Protein AF-A0A7T1MMK4-F1 (afdb_monomer_lite)

Radius of gyration: 29.76 Å; chains: 1; bounding box: 48×45×110 Å

Sequence (137 aa):
MNFAEVLVAALLLAGASSGSLQIWAAAVAASRGAELGLEQLVEVDGALLAAEQRLQQALAAPLAGDCSLAVAAMAAELAKAPLAVGLERQLEPQVGGLWLRLQAPGLPQRQRWLDAAAMGFCSSSPTPEAGGDGTPG

Secondary structure (DSSP, 8-state):
--HHHHHHHHHHHHHHHHHHHHHHHHHHHHHHHHHHHHHHHHHHHHHHHHHHHHHHHH--S--TT-HHHHHHHHHHHHHTS---TT-EEEEEEETTEEEEEEE-TTS--EEEEEETTTTTSS--SPP--S-------

Structure (mmCIF, N/CA/C/O backbone):
data_AF-A0A7T1MMK4-F1
#
_entry.id   AF-A0A7T1MMK4-F1
#
loop_
_atom_site.group_PDB
_atom_site.id
_atom_site.type_symbol
_atom_site.label_atom_id
_atom_site.label_alt_id
_atom_site.label_comp_id
_atom_site.label_asym_id
_atom_site.label_entity_id
_atom_site.label_seq_id
_atom_site.pdbx_PDB_ins_code
_atom_site.Cartn_x
_atom_site.Cartn_y
_atom_site.Cartn_z
_atom_site.occupancy
_atom_site.B_iso_or_equiv
_atom_site.auth_seq_id
_atom_site.auth_comp_id
_atom_site.auth_asym_id
_atom_site.auth_atom_id
_atom_site.pdbx_PDB_model_num
ATOM 1 N N . MET A 1 1 ? -25.754 14.591 61.106 1.00 60.59 1 MET A N 1
ATOM 2 C CA . MET A 1 1 ? -25.387 13.643 60.040 1.00 60.59 1 MET A CA 1
ATOM 3 C C . MET A 1 1 ? -25.761 12.254 60.515 1.00 60.59 1 MET A C 1
ATOM 5 O O . MET A 1 1 ? -25.257 11.826 61.547 1.00 60.59 1 MET A O 1
ATOM 9 N N . ASN A 1 2 ? -26.737 11.626 59.867 1.00 90.94 2 ASN A N 1
ATOM 10 C CA . ASN A 1 2 ? -27.277 10.327 60.277 1.00 90.94 2 ASN A CA 1
ATOM 11 C C . ASN A 1 2 ? -26.519 9.189 59.566 1.00 90.94 2 ASN A C 1
ATOM 13 O O . ASN A 1 2 ? -26.024 9.367 58.456 1.00 90.94 2 ASN A O 1
ATOM 17 N N . PHE A 1 3 ? -26.451 8.006 60.178 1.00 87.69 3 PHE A N 1
ATOM 18 C CA . PHE A 1 3 ? -25.803 6.813 59.623 1.00 87.69 3 PHE A CA 1
ATOM 19 C C . PHE A 1 3 ? -26.309 6.478 58.208 1.00 87.69 3 PHE A C 1
ATOM 21 O O . PHE A 1 3 ? -25.528 6.117 57.330 1.00 87.69 3 PHE A O 1
ATOM 28 N N . ALA A 1 4 ? -27.607 6.685 57.962 1.00 88.06 4 ALA A N 1
ATOM 29 C CA . ALA A 1 4 ? -28.219 6.509 56.648 1.00 88.06 4 ALA A CA 1
ATOM 30 C C . ALA A 1 4 ? -27.633 7.446 55.572 1.00 88.06 4 ALA A C 1
ATOM 32 O O . ALA A 1 4 ? -27.402 7.007 54.450 1.00 88.06 4 ALA A O 1
ATOM 33 N N . GLU A 1 5 ? -27.335 8.708 55.904 1.00 90.31 5 GLU A N 1
ATOM 34 C CA . GLU A 1 5 ? -26.731 9.660 54.956 1.00 90.31 5 GLU A CA 1
ATOM 35 C C . GLU A 1 5 ? -25.310 9.237 54.579 1.00 90.31 5 GLU A C 1
ATOM 37 O O . GLU A 1 5 ? -24.941 9.280 53.407 1.00 90.31 5 GLU A O 1
ATOM 42 N N . VAL A 1 6 ? -24.527 8.772 55.559 1.00 90.25 6 VAL A N 1
ATOM 43 C CA . VAL A 1 6 ? -23.157 8.285 55.331 1.00 90.25 6 VAL A CA 1
ATOM 44 C C . VAL A 1 6 ? -23.165 7.043 54.438 1.00 90.25 6 VAL A C 1
ATOM 46 O O . VAL A 1 6 ? -22.339 6.929 53.534 1.00 90.25 6 VAL A O 1
ATOM 49 N N . LEU A 1 7 ? -24.121 6.136 54.643 1.00 93.06 7 LEU A N 1
ATOM 50 C CA . LEU A 1 7 ? -24.241 4.903 53.866 1.00 93.06 7 LEU A CA 1
ATOM 51 C C . LEU A 1 7 ? -24.652 5.178 52.410 1.00 93.06 7 LEU A C 1
ATOM 53 O O . LEU A 1 7 ? -24.068 4.608 51.488 1.00 93.06 7 LEU A O 1
ATOM 57 N N . VAL A 1 8 ? -25.592 6.102 52.190 1.00 91.56 8 VAL A N 1
ATOM 58 C CA . VAL A 1 8 ? -25.977 6.552 50.841 1.00 91.56 8 VAL A CA 1
ATOM 59 C C . VAL A 1 8 ? -24.812 7.262 50.148 1.00 91.56 8 VAL A C 1
ATOM 61 O O . VAL A 1 8 ? -24.516 6.955 48.994 1.00 91.56 8 VAL A O 1
ATOM 64 N N . ALA A 1 9 ? -24.105 8.155 50.848 1.00 91.25 9 ALA A N 1
ATOM 65 C CA . ALA A 1 9 ? -22.940 8.845 50.297 1.00 91.25 9 ALA A CA 1
ATOM 66 C C . ALA A 1 9 ? -21.823 7.864 49.901 1.00 91.25 9 ALA A C 1
ATOM 68 O O . ALA A 1 9 ? -21.243 7.998 48.824 1.00 91.25 9 ALA A O 1
ATOM 69 N N . ALA A 1 10 ? -21.562 6.843 50.723 1.00 89.81 10 ALA A N 1
ATOM 70 C CA . ALA A 1 10 ? -20.573 5.810 50.428 1.00 89.81 10 ALA A CA 1
ATOM 71 C C . ALA A 1 10 ? -20.956 4.964 49.203 1.00 89.81 10 ALA A C 1
ATOM 73 O O . ALA A 1 10 ? -20.101 4.698 48.361 1.00 89.81 10 ALA A O 1
ATOM 74 N N . LEU A 1 11 ? -22.231 4.580 49.061 1.00 91.00 11 LEU A N 1
ATOM 75 C CA . LEU A 1 11 ? -22.716 3.832 47.895 1.00 91.00 11 LEU A CA 1
ATOM 76 C C . LEU A 1 11 ? -22.621 4.651 46.604 1.00 91.00 11 LEU A C 1
ATOM 78 O O . LEU A 1 11 ? -22.164 4.134 45.585 1.00 91.00 11 LEU A O 1
ATOM 82 N N . LEU A 1 12 ? -23.006 5.930 46.650 1.00 92.12 12 LEU A N 1
ATOM 83 C CA . LEU A 1 12 ? -22.881 6.836 45.507 1.00 92.12 12 LEU A CA 1
ATOM 84 C C . LEU A 1 12 ? -21.416 7.028 45.113 1.00 92.12 12 LEU A C 1
ATOM 86 O O . LEU A 1 12 ? -21.082 6.928 43.934 1.00 92.12 12 LEU A O 1
ATOM 90 N N . LEU A 1 13 ? -20.533 7.241 46.093 1.00 90.94 13 LEU A N 1
ATOM 91 C CA . LEU A 1 13 ? -19.099 7.376 45.854 1.00 90.94 13 LEU A CA 1
ATOM 92 C C . LEU A 1 13 ? -18.498 6.092 45.273 1.00 90.94 13 LEU A C 1
ATOM 94 O O . LEU A 1 13 ? -17.744 6.161 44.304 1.00 90.94 13 LEU A O 1
ATOM 98 N N . ALA A 1 14 ? -18.839 4.926 45.824 1.00 89.75 14 ALA A N 1
ATOM 99 C CA . ALA A 1 14 ? -18.361 3.636 45.336 1.00 89.75 14 ALA A CA 1
ATOM 100 C C . ALA A 1 14 ? -18.857 3.352 43.910 1.00 89.75 14 ALA A C 1
ATOM 102 O O . ALA A 1 14 ? -18.073 2.917 43.065 1.00 89.75 14 ALA A O 1
ATOM 103 N N . GLY A 1 15 ? -20.126 3.653 43.617 1.00 88.56 15 GLY A N 1
ATOM 104 C CA . GLY A 1 15 ? -20.706 3.513 42.283 1.00 88.56 15 GLY A CA 1
ATOM 105 C C . GLY A 1 15 ? -20.054 4.448 41.264 1.00 88.56 15 GLY A C 1
ATOM 106 O O . GLY A 1 15 ? -19.605 3.992 40.213 1.00 88.56 15 GLY A O 1
ATOM 107 N N . ALA A 1 16 ? -19.917 5.733 41.600 1.00 90.12 16 ALA A N 1
ATOM 108 C CA . ALA A 1 16 ? -19.256 6.721 40.748 1.00 90.12 16 ALA A CA 1
ATOM 109 C C . ALA A 1 16 ? -17.779 6.373 40.500 1.00 90.12 16 ALA A C 1
ATOM 111 O O . ALA A 1 16 ? -17.307 6.439 39.364 1.00 90.12 16 ALA A O 1
ATOM 112 N N . SER A 1 17 ? -17.059 5.941 41.540 1.00 87.56 17 SER A N 1
ATOM 113 C CA . SER A 1 17 ? -15.648 5.544 41.429 1.00 87.56 17 SER A CA 1
ATOM 114 C C . SER A 1 17 ? -15.486 4.294 40.565 1.00 87.56 17 SER A C 1
ATOM 116 O O . SER A 1 17 ? -14.621 4.259 39.693 1.00 87.56 17 SER A O 1
ATOM 118 N N . SER A 1 18 ? -16.354 3.294 40.748 1.00 88.62 18 SER A N 1
ATOM 119 C CA . SER A 1 18 ? -16.333 2.060 39.952 1.00 88.62 18 SER A CA 1
ATOM 120 C C . SER A 1 18 ? -16.644 2.331 38.480 1.00 88.62 18 SER A C 1
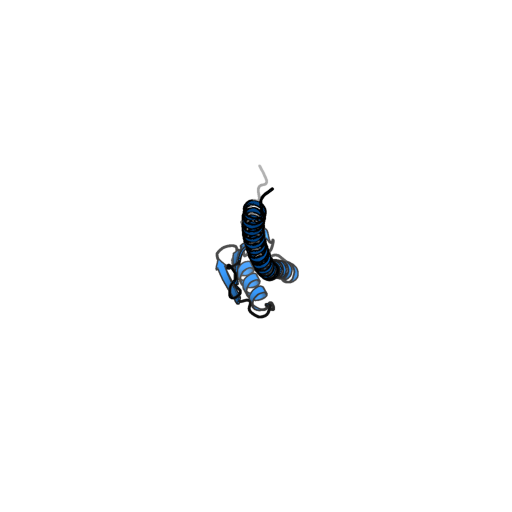ATOM 122 O O . SER A 1 18 ? -15.936 1.836 37.606 1.00 88.62 18 SER A O 1
ATOM 124 N N . GLY A 1 19 ? -17.654 3.160 38.195 1.00 88.12 19 GLY A N 1
ATOM 125 C CA . GLY A 1 19 ? -17.993 3.562 36.828 1.00 88.12 19 GLY A CA 1
ATOM 126 C C . GLY A 1 19 ? -16.867 4.348 36.150 1.00 88.12 19 GLY A C 1
ATOM 127 O O . GLY A 1 19 ? -16.511 4.058 35.010 1.00 88.12 19 GLY A O 1
ATOM 128 N N . SER A 1 20 ? -16.245 5.286 36.871 1.00 91.50 20 SER A N 1
ATOM 129 C CA . SER A 1 20 ? -15.095 6.049 36.369 1.00 91.50 20 SER A CA 1
ATOM 130 C C . SER A 1 20 ? -13.917 5.133 36.016 1.00 91.50 20 SER A C 1
ATOM 132 O O . SER A 1 20 ? -13.375 5.216 34.914 1.00 91.50 20 SER A O 1
ATOM 134 N N . LEU A 1 21 ? -13.566 4.189 36.900 1.00 90.38 21 LEU A N 1
ATOM 135 C CA . LEU A 1 21 ? -12.489 3.226 36.649 1.00 90.38 21 LEU A CA 1
ATOM 136 C C . LEU A 1 21 ? -12.749 2.356 35.414 1.00 90.38 21 LEU A C 1
ATOM 138 O O . LEU A 1 21 ? -11.819 2.095 34.654 1.00 90.38 21 LEU A O 1
ATOM 142 N N . GLN A 1 22 ? -13.995 1.937 35.182 1.00 92.19 22 GLN A N 1
ATOM 143 C CA . GLN A 1 22 ? -14.352 1.144 34.002 1.00 92.19 22 GLN A CA 1
ATOM 144 C C . GLN A 1 22 ? -14.165 1.927 32.698 1.00 92.19 22 GLN A C 1
ATOM 146 O O . GLN A 1 22 ? -13.641 1.378 31.729 1.00 92.19 22 GLN A O 1
ATOM 151 N N . ILE A 1 23 ? -14.529 3.213 32.679 1.00 93.50 23 ILE A N 1
ATOM 152 C CA . ILE A 1 23 ? -14.338 4.080 31.507 1.00 93.50 23 ILE A CA 1
ATOM 153 C C . ILE A 1 23 ? -12.844 4.261 31.214 1.00 93.50 23 ILE A C 1
ATOM 155 O O . ILE A 1 23 ? -12.420 4.106 30.069 1.00 93.50 23 ILE A O 1
ATOM 159 N N . TRP A 1 24 ? -12.031 4.525 32.240 1.00 93.44 24 TRP A N 1
ATOM 160 C CA . TRP A 1 24 ? -10.580 4.644 32.076 1.00 93.44 24 TRP A CA 1
ATOM 161 C C . TRP A 1 24 ? -9.938 3.332 31.622 1.00 93.44 24 TRP A C 1
ATOM 163 O O . TRP A 1 24 ? -9.093 3.346 30.729 1.00 93.44 24 TRP A O 1
ATOM 173 N N . ALA A 1 25 ? -10.365 2.192 32.171 1.00 90.88 25 ALA A N 1
ATOM 174 C CA . ALA A 1 25 ? -9.878 0.883 31.747 1.00 90.88 25 ALA A CA 1
ATOM 175 C C . ALA A 1 25 ? -10.202 0.604 30.270 1.00 90.88 25 ALA A C 1
ATOM 177 O O . ALA A 1 25 ? -9.329 0.156 29.524 1.00 90.88 25 ALA A O 1
ATOM 178 N N . ALA A 1 26 ? -11.421 0.926 29.827 1.00 90.81 26 ALA A N 1
ATOM 179 C CA . ALA A 1 26 ? -11.812 0.801 28.426 1.00 90.81 26 ALA A CA 1
ATOM 180 C C . ALA A 1 26 ? -10.993 1.732 27.515 1.00 90.81 26 ALA A C 1
ATOM 182 O O . ALA A 1 26 ? -10.526 1.301 26.461 1.00 90.81 26 ALA A O 1
ATOM 183 N N . ALA A 1 27 ? -10.759 2.978 27.936 1.00 91.44 27 ALA A N 1
ATOM 184 C CA . ALA A 1 27 ? -9.952 3.937 27.186 1.00 91.44 27 ALA A CA 1
ATOM 185 C C . ALA A 1 27 ? -8.488 3.486 27.040 1.00 91.44 27 ALA A C 1
ATOM 187 O O . ALA A 1 27 ? -7.933 3.565 25.947 1.00 91.44 27 ALA A O 1
ATOM 188 N N . VAL A 1 28 ? -7.877 2.954 28.105 1.00 92.44 28 VAL A N 1
ATOM 189 C CA . VAL A 1 28 ? -6.501 2.423 28.069 1.00 92.44 28 VAL A CA 1
ATOM 190 C C . VAL A 1 28 ? -6.402 1.167 27.198 1.00 92.44 28 VAL A C 1
ATOM 192 O O . VAL A 1 28 ? -5.421 0.982 26.481 1.00 92.44 28 VAL A O 1
ATOM 195 N N . ALA A 1 29 ? -7.407 0.290 27.227 1.00 88.56 29 ALA A N 1
ATOM 196 C CA . ALA A 1 29 ? -7.438 -0.869 26.336 1.00 88.56 29 ALA A CA 1
ATOM 197 C C . ALA A 1 29 ? -7.540 -0.438 24.862 1.00 88.56 29 ALA A C 1
ATOM 199 O O . ALA A 1 29 ? -6.818 -0.963 24.013 1.00 88.56 29 ALA A O 1
ATOM 200 N N . ALA A 1 30 ? -8.382 0.557 24.569 1.00 86.69 30 ALA A N 1
ATOM 201 C CA . ALA A 1 30 ? -8.518 1.117 23.230 1.00 86.69 30 ALA A CA 1
ATOM 202 C C . ALA A 1 30 ? -7.232 1.815 22.755 1.00 86.69 30 ALA A C 1
ATOM 204 O O . ALA A 1 30 ? -6.837 1.626 21.606 1.00 86.69 30 ALA A O 1
ATOM 205 N N . SER A 1 31 ? -6.543 2.565 23.625 1.00 86.38 31 SER A N 1
ATOM 206 C CA . SER A 1 31 ? -5.292 3.244 23.260 1.00 86.38 31 SER A CA 1
ATOM 207 C C . SER A 1 31 ? -4.186 2.250 22.913 1.00 86.38 31 SER A C 1
ATOM 209 O O . SER A 1 31 ? -3.517 2.422 21.901 1.00 86.38 31 SER A O 1
ATOM 211 N N . ARG A 1 32 ? -4.055 1.154 23.673 1.00 83.19 32 ARG A N 1
ATOM 212 C CA . ARG A 1 32 ? -3.095 0.080 23.363 1.00 83.19 32 ARG A CA 1
ATOM 213 C C . ARG A 1 32 ? -3.397 -0.606 22.033 1.00 83.19 32 ARG A C 1
ATOM 215 O O . ARG A 1 32 ? -2.482 -0.914 21.278 1.00 83.19 32 ARG A O 1
ATOM 222 N N . GLY A 1 33 ? -4.677 -0.837 21.735 1.00 80.81 33 GLY A N 1
ATOM 223 C CA . GLY A 1 33 ? -5.089 -1.374 20.436 1.00 80.81 33 GLY A CA 1
ATOM 224 C C . GLY A 1 33 ? -4.741 -0.431 19.281 1.00 80.81 33 GLY A C 1
ATOM 225 O O . GLY A 1 33 ? -4.287 -0.882 18.232 1.00 80.81 33 GLY A O 1
ATOM 226 N N . ALA A 1 34 ? -4.903 0.878 19.490 1.00 82.94 34 ALA A N 1
ATOM 227 C CA . ALA A 1 34 ? -4.542 1.892 18.505 1.00 82.94 34 ALA A CA 1
ATOM 228 C C . ALA A 1 34 ? -3.022 1.989 18.291 1.00 82.94 34 ALA A C 1
ATOM 230 O O . ALA A 1 34 ? -2.591 2.089 17.147 1.00 82.94 34 ALA A O 1
ATOM 231 N N . GLU A 1 35 ? -2.216 1.914 19.354 1.00 86.81 35 GLU A N 1
ATOM 232 C CA . GLU A 1 35 ? -0.747 1.926 19.270 1.00 86.81 35 GLU A CA 1
ATOM 233 C C . GLU A 1 35 ? -0.220 0.764 18.421 1.00 86.81 35 GLU A C 1
ATOM 235 O O . GLU A 1 35 ? 0.525 0.994 17.471 1.00 86.81 35 GLU A O 1
ATOM 240 N N . LEU A 1 36 ? -0.693 -0.461 18.678 1.00 83.50 36 LEU A N 1
ATOM 241 C CA . LEU A 1 36 ? -0.314 -1.634 17.882 1.00 83.50 36 LEU A CA 1
ATOM 242 C C . LEU A 1 36 ? -0.714 -1.488 16.406 1.00 83.50 36 LEU A C 1
ATOM 244 O O . LEU A 1 36 ? 0.040 -1.871 15.513 1.00 83.50 36 LEU A O 1
ATOM 248 N N . GLY A 1 37 ? -1.889 -0.911 16.136 1.00 84.00 37 GLY A N 1
ATOM 249 C CA . GLY A 1 37 ? -2.327 -0.633 14.768 1.00 84.00 37 GLY A CA 1
ATOM 250 C C . GLY A 1 37 ? -1.462 0.421 14.070 1.00 84.00 37 GLY A C 1
ATOM 251 O O . GLY A 1 37 ? -1.169 0.288 12.884 1.00 84.00 37 GLY A O 1
ATOM 252 N N . LEU A 1 38 ? -1.023 1.452 14.796 1.00 86.25 38 LEU A N 1
ATOM 253 C CA . LEU A 1 38 ? -0.151 2.498 14.262 1.00 86.25 38 LEU A CA 1
ATOM 254 C C . LEU A 1 38 ? 1.240 1.961 13.923 1.00 86.25 38 LEU A C 1
ATOM 256 O O . LEU A 1 38 ? 1.735 2.252 12.839 1.00 86.25 38 LEU A O 1
ATOM 260 N N . GLU A 1 39 ? 1.846 1.160 14.802 1.00 87.50 39 GLU A N 1
ATOM 261 C CA . GLU A 1 39 ? 3.154 0.537 14.548 1.00 87.50 39 GLU A CA 1
ATOM 262 C C . GLU A 1 39 ? 3.134 -0.295 13.262 1.00 87.50 39 GLU A C 1
ATOM 264 O O . GLU A 1 39 ? 4.004 -0.154 12.402 1.00 87.50 39 GLU A O 1
ATOM 269 N N . GLN A 1 40 ? 2.084 -1.095 13.088 1.00 85.69 40 GLN A N 1
ATOM 270 C CA . GLN A 1 40 ? 1.898 -1.909 11.895 1.00 85.69 40 GLN A CA 1
ATOM 271 C C . GLN A 1 40 ? 1.695 -1.060 10.629 1.00 85.69 40 GLN A C 1
ATOM 273 O O . GLN A 1 40 ? 2.264 -1.363 9.583 1.00 85.69 40 GLN A O 1
ATOM 278 N N . LEU A 1 41 ? 0.925 0.032 10.701 1.00 87.19 41 LEU A N 1
ATOM 279 C CA . LEU A 1 41 ? 0.752 0.948 9.567 1.00 87.19 41 LEU A CA 1
ATOM 280 C C . LEU A 1 41 ? 2.061 1.642 9.175 1.00 87.19 41 LEU A C 1
ATOM 282 O O . LEU A 1 41 ? 2.335 1.787 7.984 1.00 87.19 41 LEU A O 1
ATOM 286 N N . VAL A 1 42 ? 2.875 2.028 10.161 1.00 90.31 42 VAL A N 1
ATOM 287 C CA . VAL A 1 42 ? 4.195 2.629 9.931 1.00 90.31 42 VAL A CA 1
ATOM 288 C C . VAL A 1 42 ? 5.107 1.666 9.171 1.00 90.31 42 VAL A C 1
ATOM 290 O O . VAL A 1 42 ? 5.843 2.106 8.289 1.00 90.31 42 VAL A O 1
ATOM 293 N N . GLU A 1 43 ? 5.033 0.362 9.441 1.00 89.56 43 GLU A N 1
ATOM 294 C CA . GLU A 1 43 ? 5.799 -0.642 8.696 1.00 89.56 43 GLU A CA 1
ATOM 295 C C . GLU A 1 43 ? 5.370 -0.723 7.221 1.00 89.56 43 GLU A C 1
ATOM 297 O O . GLU A 1 43 ? 6.222 -0.705 6.328 1.00 89.56 43 GLU A O 1
ATOM 302 N N . VAL A 1 44 ? 4.059 -0.738 6.941 1.00 91.38 44 VAL A N 1
ATOM 303 C CA . VAL A 1 44 ? 3.545 -0.752 5.556 1.00 91.38 44 VAL A CA 1
ATOM 304 C C . VAL A 1 44 ? 3.930 0.528 4.809 1.00 91.38 44 VAL A C 1
ATOM 306 O O . VAL A 1 44 ? 4.374 0.472 3.659 1.00 91.38 44 VAL A O 1
ATOM 309 N N . ASP A 1 45 ? 3.788 1.684 5.458 1.00 91.12 45 ASP A N 1
ATOM 310 C CA . ASP A 1 45 ? 4.128 2.979 4.866 1.00 91.12 45 ASP A CA 1
ATOM 311 C C . ASP A 1 45 ? 5.654 3.094 4.646 1.00 91.12 45 ASP A C 1
ATOM 313 O O . ASP A 1 45 ? 6.105 3.584 3.606 1.00 91.12 45 ASP A O 1
ATOM 317 N N . GLY A 1 46 ? 6.465 2.537 5.552 1.00 91.94 46 GLY A N 1
ATOM 318 C CA . GLY A 1 46 ? 7.912 2.393 5.386 1.00 91.94 46 GLY A CA 1
ATOM 319 C C . GLY A 1 46 ? 8.291 1.498 4.202 1.00 91.94 46 GLY A C 1
ATOM 320 O O . GLY A 1 46 ? 9.185 1.843 3.427 1.00 91.94 46 GLY A O 1
ATOM 321 N N . ALA A 1 47 ? 7.577 0.388 3.999 1.00 92.38 47 ALA A N 1
ATOM 322 C CA . ALA A 1 47 ? 7.787 -0.499 2.857 1.00 92.38 47 ALA A CA 1
ATOM 323 C C . ALA A 1 47 ? 7.453 0.176 1.513 1.00 92.38 47 ALA A C 1
ATOM 325 O O . ALA A 1 47 ? 8.158 -0.049 0.524 1.00 92.38 47 ALA A O 1
ATOM 326 N N . LEU A 1 48 ? 6.431 1.043 1.467 1.00 92.31 48 LEU A N 1
ATOM 327 C CA . LEU A 1 48 ? 6.139 1.859 0.281 1.00 92.31 48 LEU A CA 1
ATOM 328 C C . LEU A 1 48 ? 7.284 2.825 -0.038 1.00 92.31 48 LEU A C 1
ATOM 330 O O . LEU A 1 48 ? 7.718 2.896 -1.186 1.00 92.31 48 LEU A O 1
ATOM 334 N N . LEU A 1 49 ? 7.796 3.548 0.959 1.00 92.50 49 LEU A N 1
ATOM 335 C CA . LEU A 1 49 ? 8.913 4.479 0.759 1.00 92.50 49 LEU A CA 1
ATOM 336 C C . LEU A 1 49 ? 10.193 3.750 0.328 1.00 92.50 49 LEU A C 1
ATOM 338 O O . LEU A 1 49 ? 10.887 4.201 -0.584 1.00 92.50 49 LEU A O 1
ATOM 342 N N . ALA A 1 50 ? 10.473 2.587 0.920 1.00 93.19 50 ALA A N 1
ATOM 343 C CA . ALA A 1 50 ? 11.607 1.752 0.536 1.00 93.19 50 ALA A CA 1
ATOM 344 C C . ALA A 1 50 ? 11.505 1.268 -0.921 1.00 93.19 50 ALA A C 1
ATOM 346 O O . ALA A 1 50 ? 12.514 1.210 -1.626 1.00 93.19 50 ALA A O 1
ATOM 347 N N . ALA A 1 51 ? 10.295 0.954 -1.397 1.00 92.38 51 ALA A N 1
ATOM 348 C CA . ALA A 1 51 ? 10.058 0.588 -2.791 1.00 92.38 51 ALA A CA 1
ATOM 349 C C . ALA A 1 51 ? 10.400 1.740 -3.753 1.00 92.38 51 ALA A C 1
ATOM 351 O O . ALA A 1 51 ? 11.069 1.517 -4.762 1.00 92.38 51 ALA A O 1
ATOM 352 N N . GLU A 1 52 ? 10.009 2.973 -3.428 1.00 92.44 52 GLU A N 1
ATOM 353 C CA . GLU A 1 52 ? 10.327 4.149 -4.249 1.00 92.44 52 GLU A CA 1
ATOM 354 C C . GLU A 1 52 ? 11.811 4.472 -4.264 1.00 92.44 52 GLU A C 1
ATOM 356 O O . GLU A 1 52 ? 12.391 4.683 -5.329 1.00 92.44 52 GLU A O 1
ATOM 361 N N . GLN A 1 53 ? 12.439 4.463 -3.089 1.00 92.62 53 GLN A N 1
ATOM 362 C CA . GLN A 1 53 ? 13.872 4.690 -2.969 1.00 92.62 53 GLN A CA 1
ATOM 363 C C . GLN A 1 53 ? 14.654 3.644 -3.768 1.00 92.62 53 GLN A C 1
ATOM 365 O O . GLN A 1 53 ? 15.617 3.979 -4.457 1.00 92.62 53 GLN A O 1
ATOM 370 N N . ARG A 1 54 ? 14.222 2.379 -3.726 1.00 91.50 54 ARG A N 1
ATOM 371 C CA . ARG A 1 54 ? 14.834 1.314 -4.517 1.00 91.50 54 ARG A CA 1
ATOM 372 C C . ARG A 1 54 ? 14.723 1.585 -6.011 1.00 91.50 54 ARG A C 1
ATOM 374 O O . ARG A 1 54 ? 15.709 1.394 -6.713 1.00 91.50 54 ARG A O 1
ATOM 381 N N . LEU A 1 55 ? 13.561 2.019 -6.495 1.00 92.50 55 LEU A N 1
ATOM 382 C CA . LEU A 1 55 ? 13.395 2.369 -7.905 1.00 92.50 55 LEU A CA 1
ATOM 383 C C . LEU A 1 55 ? 14.340 3.499 -8.310 1.00 92.50 55 LEU A C 1
ATOM 385 O O . LEU A 1 55 ? 15.027 3.367 -9.315 1.00 92.50 55 LEU A O 1
ATOM 389 N N . GLN A 1 56 ? 14.442 4.553 -7.500 1.00 90.94 56 GLN A N 1
ATOM 390 C CA . GLN A 1 56 ? 15.367 5.660 -7.760 1.00 90.94 56 GLN A CA 1
ATOM 391 C C . GLN A 1 56 ? 16.839 5.221 -7.763 1.00 90.94 56 GLN A C 1
ATOM 393 O O . GLN A 1 56 ? 17.636 5.739 -8.538 1.00 90.94 56 GLN A O 1
ATOM 398 N N . GLN A 1 57 ? 17.213 4.261 -6.913 1.00 90.31 57 GLN A N 1
ATOM 399 C CA . GLN A 1 57 ? 18.577 3.725 -6.862 1.00 90.31 57 GLN A CA 1
ATOM 400 C C . GLN A 1 57 ? 18.886 2.761 -8.014 1.00 90.31 57 GLN A C 1
ATOM 402 O O . GLN A 1 57 ? 20.006 2.747 -8.517 1.00 90.31 57 GLN A O 1
ATOM 407 N N . ALA A 1 58 ? 17.919 1.929 -8.403 1.00 88.19 58 ALA A N 1
ATOM 408 C CA . ALA A 1 58 ? 18.101 0.894 -9.417 1.00 88.19 58 ALA A CA 1
ATOM 409 C C . ALA A 1 58 ? 17.991 1.444 -10.846 1.00 88.19 58 ALA A C 1
ATOM 411 O O . ALA A 1 58 ? 18.660 0.951 -11.753 1.00 88.19 58 ALA A O 1
ATOM 412 N N . LEU A 1 59 ? 17.163 2.469 -11.050 1.00 85.50 59 LEU A N 1
ATOM 413 C CA . LEU A 1 59 ? 16.885 3.071 -12.350 1.00 85.50 59 LEU A CA 1
ATOM 414 C C . LEU A 1 59 ? 17.502 4.475 -12.377 1.00 85.50 59 LEU A C 1
ATOM 416 O O . LEU A 1 59 ? 16.836 5.478 -12.162 1.00 85.50 59 LEU A O 1
ATOM 420 N N . ALA A 1 60 ? 18.814 4.545 -12.603 1.00 68.62 60 ALA A N 1
ATOM 421 C CA . ALA A 1 60 ? 19.562 5.807 -12.555 1.00 68.62 60 ALA A CA 1
ATOM 422 C C . ALA A 1 60 ? 19.510 6.626 -13.861 1.00 68.62 60 ALA A C 1
ATOM 424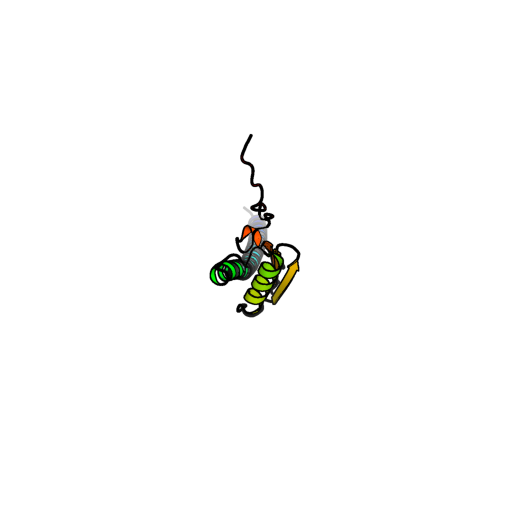 O O . ALA A 1 60 ? 20.027 7.741 -13.905 1.00 68.62 60 ALA A O 1
ATOM 425 N N . ALA A 1 61 ? 18.925 6.088 -14.935 1.00 66.88 61 ALA A N 1
ATOM 426 C CA . ALA A 1 61 ? 18.889 6.742 -16.239 1.00 66.88 61 ALA A CA 1
ATOM 427 C C . ALA A 1 61 ? 17.528 6.555 -16.924 1.00 66.88 61 ALA A C 1
ATOM 429 O O . ALA A 1 61 ? 16.928 5.483 -16.790 1.00 66.88 61 ALA A O 1
ATOM 430 N N . PRO A 1 62 ? 17.054 7.560 -17.684 1.00 68.06 62 PRO A N 1
ATOM 431 C CA . PRO A 1 62 ? 15.848 7.420 -18.481 1.00 68.06 62 PRO A CA 1
ATOM 432 C C . PRO A 1 62 ? 16.024 6.277 -19.485 1.00 68.06 62 PRO A C 1
ATOM 434 O O . PRO A 1 62 ? 16.988 6.248 -20.256 1.00 68.06 62 PRO A O 1
ATOM 437 N N . LEU A 1 63 ? 15.090 5.328 -19.481 1.00 71.25 63 LEU A N 1
ATOM 438 C CA . LEU A 1 63 ? 15.105 4.195 -20.397 1.00 71.25 63 LEU A CA 1
ATOM 439 C C . LEU A 1 63 ? 14.601 4.659 -21.766 1.00 71.25 63 LEU A C 1
ATOM 441 O O . LEU A 1 63 ? 13.418 4.570 -22.072 1.00 71.25 63 LEU A O 1
ATOM 445 N N . ALA A 1 64 ? 15.517 5.207 -22.568 1.00 62.88 64 ALA A N 1
ATOM 446 C CA . ALA A 1 64 ? 15.362 5.499 -23.999 1.00 62.88 64 ALA A CA 1
ATOM 447 C C . ALA A 1 64 ? 14.122 6.329 -24.420 1.00 62.88 64 ALA A C 1
ATOM 449 O O . ALA A 1 64 ? 13.793 6.373 -25.601 1.00 62.88 64 ALA A O 1
ATOM 450 N N . GLY A 1 65 ? 13.445 7.000 -23.481 1.00 68.38 65 GLY A N 1
ATOM 451 C CA . GLY A 1 65 ? 12.230 7.783 -23.734 1.00 68.38 65 GLY A CA 1
ATOM 452 C C . GLY A 1 65 ? 10.930 6.968 -23.792 1.00 68.38 65 GLY A C 1
ATOM 453 O O . GLY A 1 65 ? 9.862 7.567 -23.842 1.00 68.38 65 GLY A O 1
ATOM 454 N N . ASP A 1 66 ? 10.980 5.633 -23.725 1.00 82.06 66 ASP A N 1
ATOM 455 C CA . ASP A 1 66 ? 9.783 4.786 -23.782 1.00 82.06 66 ASP A CA 1
ATOM 456 C C . ASP A 1 66 ? 9.239 4.500 -22.376 1.00 82.06 66 ASP A C 1
ATOM 458 O O . ASP A 1 66 ? 9.796 3.718 -21.597 1.00 82.06 66 ASP A O 1
ATOM 462 N N . CYS A 1 67 ? 8.107 5.126 -22.051 1.00 87.12 67 CYS A N 1
ATOM 463 C CA . CYS A 1 67 ? 7.456 4.931 -20.762 1.00 87.12 67 CYS A CA 1
ATOM 464 C C . CYS A 1 67 ? 6.930 3.507 -20.550 1.00 87.12 67 CYS A C 1
ATOM 466 O O . CYS A 1 67 ? 6.841 3.074 -19.406 1.00 87.12 67 CYS A O 1
ATOM 468 N N . SER A 1 68 ? 6.620 2.747 -21.603 1.00 88.88 68 SER A N 1
ATOM 469 C CA . SER A 1 68 ? 6.192 1.352 -21.444 1.00 88.88 68 SER A CA 1
ATOM 470 C C . SER A 1 68 ? 7.342 0.462 -20.960 1.00 88.88 68 SER A C 1
ATOM 472 O O . SER A 1 68 ? 7.164 -0.364 -20.059 1.00 88.88 68 SER A O 1
ATOM 474 N N . LEU A 1 69 ? 8.548 0.698 -21.483 1.00 89.44 69 LEU A N 1
ATOM 475 C CA . LEU A 1 69 ? 9.765 -0.009 -21.093 1.00 89.44 69 LEU A CA 1
ATOM 476 C C . LEU A 1 69 ? 10.193 0.394 -19.676 1.00 89.44 69 LEU A C 1
ATOM 478 O O . LEU A 1 69 ? 10.530 -0.471 -18.866 1.00 89.44 69 LEU A O 1
ATOM 482 N N . ALA A 1 70 ? 10.088 1.684 -19.340 1.00 91.44 70 ALA A N 1
ATOM 483 C CA . ALA A 1 70 ? 10.320 2.169 -17.982 1.00 91.44 70 ALA A CA 1
ATOM 484 C C . ALA A 1 70 ? 9.366 1.518 -16.961 1.00 91.44 70 ALA A C 1
ATOM 486 O O . ALA A 1 70 ? 9.824 1.025 -15.932 1.00 91.44 70 ALA A O 1
ATOM 487 N N . VAL A 1 71 ? 8.064 1.422 -17.261 1.00 93.50 71 VAL A N 1
ATOM 488 C CA . VAL A 1 71 ? 7.080 0.755 -16.386 1.00 93.50 71 VAL A CA 1
ATOM 489 C C . VAL A 1 71 ? 7.394 -0.733 -16.207 1.00 93.50 71 VAL A C 1
ATOM 491 O O . VAL A 1 71 ? 7.344 -1.242 -15.085 1.00 93.50 71 VAL A O 1
ATOM 494 N N . ALA A 1 72 ? 7.766 -1.436 -17.281 1.00 92.75 72 ALA A N 1
ATOM 495 C CA . ALA A 1 72 ? 8.167 -2.841 -17.198 1.00 92.75 72 ALA A CA 1
ATOM 496 C C . ALA A 1 72 ? 9.426 -3.031 -16.332 1.00 92.75 72 ALA A C 1
ATOM 498 O O . ALA A 1 72 ? 9.477 -3.944 -15.505 1.00 92.75 72 ALA A O 1
ATOM 499 N N . ALA A 1 73 ? 10.416 -2.143 -16.469 1.00 92.56 73 ALA A N 1
ATOM 500 C CA . ALA A 1 73 ? 11.622 -2.145 -15.646 1.00 92.56 73 ALA A CA 1
ATOM 501 C C . ALA A 1 73 ? 11.313 -1.862 -14.167 1.00 92.56 73 ALA A C 1
ATOM 503 O O . ALA A 1 73 ? 11.810 -2.575 -13.294 1.00 92.56 73 ALA A O 1
ATOM 504 N N . MET A 1 74 ? 10.434 -0.897 -13.873 1.00 93.81 74 MET A N 1
ATOM 505 C CA . MET A 1 74 ? 9.968 -0.627 -12.509 1.00 93.81 74 MET A CA 1
ATOM 506 C C . MET A 1 74 ? 9.298 -1.857 -11.888 1.00 93.81 74 MET A C 1
ATOM 508 O O . MET A 1 74 ? 9.629 -2.247 -10.767 1.00 93.81 74 MET A O 1
ATOM 512 N N . ALA A 1 75 ? 8.382 -2.501 -12.619 1.00 95.25 75 ALA A N 1
ATOM 513 C CA . ALA A 1 75 ? 7.703 -3.702 -12.143 1.00 95.25 75 ALA A CA 1
ATOM 514 C C . ALA A 1 75 ? 8.699 -4.843 -11.872 1.00 95.25 75 ALA A C 1
ATOM 516 O O . ALA A 1 75 ? 8.623 -5.491 -10.827 1.00 95.25 75 ALA A O 1
ATOM 517 N N . ALA A 1 76 ? 9.673 -5.048 -12.763 1.00 94.38 76 ALA A N 1
ATOM 518 C CA . ALA A 1 76 ? 10.716 -6.055 -12.591 1.00 94.38 76 ALA A CA 1
ATOM 519 C C . ALA A 1 76 ? 11.609 -5.779 -11.370 1.00 94.38 76 ALA A C 1
ATOM 521 O O . ALA A 1 76 ? 11.937 -6.706 -10.628 1.00 94.38 76 ALA A O 1
ATOM 522 N N . GLU A 1 77 ? 11.985 -4.522 -11.123 1.00 94.25 77 GLU A N 1
ATOM 523 C CA . GLU A 1 77 ? 12.811 -4.159 -9.967 1.00 94.25 77 GLU A CA 1
ATOM 524 C C . GLU A 1 77 ? 12.067 -4.280 -8.636 1.00 94.25 77 GLU A C 1
ATOM 526 O O . GLU A 1 77 ? 12.642 -4.736 -7.641 1.00 94.25 77 GLU A O 1
ATOM 531 N N . LEU A 1 78 ? 10.773 -3.949 -8.614 1.00 94.56 78 LEU A N 1
ATOM 532 C CA . LEU A 1 78 ? 9.939 -4.162 -7.435 1.00 94.56 78 LEU A CA 1
ATOM 533 C C . LEU A 1 78 ? 9.642 -5.642 -7.187 1.00 94.56 78 LEU A C 1
ATOM 535 O O . LEU A 1 78 ? 9.595 -6.046 -6.030 1.00 94.56 78 LEU A O 1
ATOM 539 N N . ALA A 1 79 ? 9.486 -6.463 -8.226 1.00 94.06 79 ALA A N 1
ATOM 540 C CA . ALA A 1 79 ? 9.262 -7.901 -8.067 1.00 94.06 79 ALA A CA 1
ATOM 541 C C . ALA A 1 79 ? 10.462 -8.620 -7.421 1.00 94.06 79 ALA A C 1
ATOM 543 O O . ALA A 1 79 ? 10.280 -9.584 -6.683 1.00 94.06 79 ALA A O 1
ATOM 544 N N . LYS A 1 80 ? 11.686 -8.134 -7.663 1.00 91.94 80 LYS A N 1
ATOM 545 C CA . LYS A 1 80 ? 12.923 -8.658 -7.053 1.00 91.94 80 LYS A CA 1
ATOM 546 C C . LYS A 1 80 ? 13.174 -8.130 -5.641 1.00 91.94 80 LYS A C 1
ATOM 548 O O . LYS A 1 80 ? 14.044 -8.645 -4.940 1.00 91.94 80 LYS A O 1
ATOM 553 N N . ALA A 1 81 ? 12.505 -7.048 -5.252 1.00 88.94 81 ALA A N 1
ATOM 554 C CA . ALA A 1 81 ? 12.775 -6.398 -3.985 1.00 88.94 81 ALA A CA 1
ATOM 555 C C . ALA A 1 81 ? 12.328 -7.297 -2.821 1.00 88.94 81 ALA A C 1
ATOM 557 O O . ALA A 1 81 ? 11.229 -7.858 -2.874 1.00 88.94 81 ALA A O 1
ATOM 558 N N . PRO A 1 82 ? 13.123 -7.401 -1.744 1.00 88.19 82 PRO A N 1
ATOM 559 C CA . PRO A 1 82 ? 12.673 -8.091 -0.547 1.00 88.19 82 PRO A CA 1
ATOM 560 C C . PRO A 1 82 ? 11.424 -7.399 0.008 1.00 88.19 82 PRO A C 1
ATOM 562 O O . PRO A 1 82 ? 11.223 -6.192 -0.163 1.00 88.19 82 PRO A O 1
ATOM 565 N N . LEU A 1 83 ? 10.567 -8.189 0.641 1.00 88.69 83 LEU A N 1
ATOM 566 C CA . LEU A 1 83 ? 9.359 -7.730 1.307 1.00 88.69 83 LEU A CA 1
ATOM 567 C C . LEU A 1 83 ? 9.397 -8.258 2.742 1.00 88.69 83 LEU A C 1
ATOM 569 O O . LEU A 1 83 ? 9.872 -9.374 2.968 1.00 88.69 83 LEU A O 1
ATOM 573 N N . ALA A 1 84 ? 8.967 -7.446 3.706 1.00 86.06 84 ALA A N 1
ATOM 574 C CA . ALA A 1 84 ? 8.926 -7.873 5.098 1.00 86.06 84 ALA A CA 1
ATOM 575 C C . ALA A 1 84 ? 7.918 -9.019 5.291 1.00 86.06 84 ALA A C 1
ATOM 577 O O . ALA A 1 84 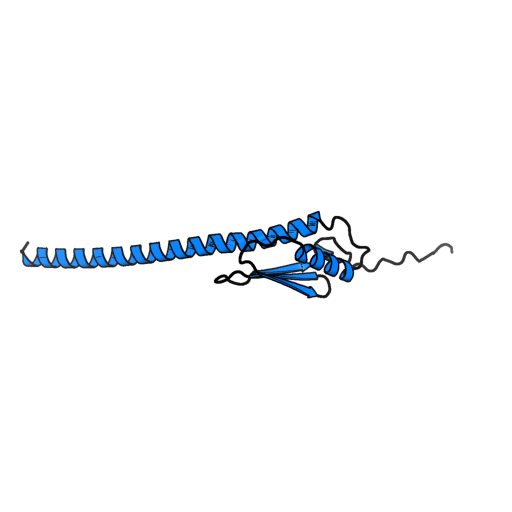? 7.017 -9.239 4.478 1.00 86.06 84 ALA A O 1
ATOM 578 N N . VAL A 1 85 ? 8.124 -9.807 6.345 1.00 84.56 85 VAL A N 1
ATOM 579 C CA . VAL A 1 85 ? 7.335 -11.017 6.599 1.00 84.56 85 VAL A CA 1
ATOM 580 C C . VAL A 1 85 ? 5.872 -10.640 6.826 1.00 84.56 85 VAL A C 1
ATOM 582 O O . VAL A 1 85 ? 5.573 -9.747 7.607 1.00 84.56 85 VAL A O 1
ATOM 585 N N . GLY A 1 86 ? 4.955 -11.340 6.156 1.00 87.50 86 GLY A N 1
ATOM 586 C CA . GLY A 1 86 ? 3.514 -11.104 6.295 1.00 87.50 86 GLY A CA 1
ATOM 587 C C . GLY A 1 86 ? 2.966 -9.950 5.451 1.00 87.50 86 GLY A C 1
ATOM 588 O O . GLY A 1 86 ? 1.755 -9.752 5.437 1.00 87.50 86 GLY A O 1
ATOM 589 N N . LEU A 1 87 ? 3.819 -9.231 4.717 1.00 91.19 87 LEU A N 1
ATOM 590 C CA . LEU A 1 87 ? 3.384 -8.315 3.669 1.00 91.19 87 LEU A CA 1
ATOM 591 C C . LEU A 1 87 ? 3.193 -9.064 2.350 1.00 91.19 87 LEU A C 1
ATOM 593 O O . LEU A 1 87 ? 3.991 -9.918 1.968 1.00 91.19 87 LEU A O 1
ATOM 597 N N . GLU A 1 88 ? 2.155 -8.682 1.622 1.00 93.19 88 GLU A N 1
ATOM 598 C CA . GLU A 1 88 ? 1.896 -9.090 0.250 1.00 93.19 88 GLU A CA 1
ATOM 599 C C . GLU A 1 88 ? 2.027 -7.882 -0.673 1.00 93.19 88 GLU A C 1
ATOM 601 O O . GLU A 1 88 ? 1.600 -6.773 -0.342 1.00 93.19 88 GLU A O 1
ATOM 606 N N . ARG A 1 89 ? 2.621 -8.103 -1.849 1.00 95.12 89 ARG A N 1
ATOM 607 C CA . ARG A 1 89 ? 2.814 -7.080 -2.877 1.00 95.12 89 ARG A CA 1
ATOM 608 C C . ARG A 1 89 ? 2.059 -7.465 -4.133 1.00 95.12 89 ARG A C 1
ATOM 610 O O . ARG A 1 89 ? 2.267 -8.548 -4.671 1.00 95.12 89 ARG A O 1
ATOM 617 N N . GLN A 1 90 ? 1.266 -6.534 -4.642 1.00 95.94 90 GLN A N 1
ATOM 618 C CA . GLN A 1 90 ? 0.648 -6.636 -5.957 1.00 95.94 90 GLN A CA 1
ATOM 619 C C . GLN A 1 90 ? 1.142 -5.481 -6.825 1.00 95.94 90 GLN A C 1
ATOM 621 O O . GLN A 1 90 ? 1.188 -4.330 -6.385 1.00 95.94 90 GLN A O 1
ATOM 626 N N . LEU A 1 91 ? 1.545 -5.817 -8.046 1.00 96.62 91 LEU A N 1
ATOM 627 C CA . LEU A 1 91 ? 2.073 -4.891 -9.038 1.00 96.62 91 LEU A CA 1
ATOM 628 C C . LEU A 1 91 ? 1.146 -4.930 -10.249 1.00 96.62 91 LEU A C 1
ATOM 630 O O . LEU A 1 91 ? 0.989 -5.982 -10.865 1.00 96.62 91 LEU A O 1
ATOM 634 N N . GLU A 1 92 ? 0.533 -3.800 -10.576 1.00 96.50 92 GLU A N 1
ATOM 635 C CA . GLU A 1 92 ? -0.399 -3.690 -11.698 1.00 96.50 92 GLU A CA 1
ATOM 636 C C . GLU A 1 92 ? 0.106 -2.609 -12.668 1.00 96.50 92 GLU A C 1
ATOM 638 O O . GLU A 1 92 ? -0.139 -1.416 -12.448 1.00 96.50 92 GLU A O 1
ATOM 643 N N . PRO A 1 93 ? 0.905 -2.991 -13.687 1.00 94.94 93 PRO A N 1
ATOM 644 C CA . PRO A 1 93 ? 1.436 -2.043 -14.658 1.00 94.94 93 PRO A CA 1
ATOM 645 C C . PRO A 1 93 ? 0.304 -1.496 -15.528 1.00 94.94 93 PRO A C 1
ATOM 647 O O . PRO A 1 93 ? -0.541 -2.246 -16.014 1.00 94.94 93 PRO A O 1
ATOM 650 N N . GLN A 1 94 ? 0.304 -0.184 -15.739 1.00 93.75 94 GLN A N 1
ATOM 651 C CA . GLN A 1 94 ? -0.635 0.513 -16.612 1.00 93.75 94 GLN A CA 1
ATOM 652 C C . GLN A 1 94 ? 0.127 1.486 -17.522 1.00 93.75 94 GLN A C 1
ATOM 654 O O . GLN A 1 94 ? 1.351 1.610 -17.467 1.00 93.75 94 GLN A O 1
ATOM 659 N N . VAL A 1 95 ? -0.587 2.169 -18.415 1.00 89.25 95 VAL A N 1
ATOM 660 C CA . VAL A 1 95 ? 0.036 3.142 -19.320 1.00 89.25 95 VAL A CA 1
ATOM 661 C C . VAL A 1 95 ? 0.631 4.291 -18.499 1.00 89.25 95 VAL A C 1
ATOM 663 O O . VAL A 1 95 ? -0.079 4.945 -17.742 1.00 89.25 95 VAL A O 1
ATOM 666 N N . GLY A 1 96 ? 1.937 4.526 -18.649 1.00 87.38 96 GLY A N 1
ATOM 667 C CA . GLY A 1 96 ? 2.659 5.630 -18.002 1.00 87.38 96 GLY A CA 1
ATOM 668 C C . GLY A 1 96 ? 3.105 5.382 -16.556 1.00 87.38 96 GLY A C 1
ATOM 669 O O . GLY A 1 96 ? 3.927 6.140 -16.047 1.00 87.38 96 GLY A O 1
ATOM 670 N N . GLY A 1 97 ? 2.647 4.315 -15.899 1.00 93.50 97 GLY A N 1
ATOM 671 C CA . GLY A 1 97 ? 3.035 4.042 -14.516 1.00 93.50 97 GLY A CA 1
ATOM 672 C C . GLY A 1 97 ? 2.607 2.678 -13.989 1.00 93.50 97 GLY A C 1
ATOM 673 O O . GLY A 1 97 ? 2.155 1.796 -14.718 1.00 93.50 97 GLY A O 1
ATOM 674 N N . LEU A 1 98 ? 2.778 2.499 -12.687 1.00 95.75 98 LEU A N 1
ATOM 675 C CA . LEU A 1 98 ? 2.584 1.236 -11.992 1.00 95.75 98 LEU A CA 1
ATOM 676 C C . LEU A 1 98 ? 1.808 1.463 -10.696 1.00 95.75 98 LEU A C 1
ATOM 678 O O . LEU A 1 98 ? 2.215 2.269 -9.858 1.00 95.75 98 LEU A O 1
ATOM 682 N N . TRP A 1 99 ? 0.728 0.708 -10.490 1.00 97.12 99 TRP A N 1
ATOM 683 C CA . TRP A 1 99 ? 0.113 0.611 -9.169 1.00 97.12 99 TRP A CA 1
ATOM 684 C C . TRP A 1 99 ? 0.879 -0.394 -8.314 1.00 97.12 99 TRP A C 1
ATOM 686 O O . TRP A 1 99 ? 0.958 -1.580 -8.640 1.00 97.12 99 TRP A O 1
ATOM 696 N N . LEU A 1 100 ? 1.413 0.089 -7.194 1.00 97.12 100 LEU A N 1
ATOM 697 C CA . LEU A 1 100 ? 1.969 -0.727 -6.123 1.00 97.12 100 LEU A CA 1
ATOM 698 C C . LEU A 1 100 ? 0.927 -0.837 -5.012 1.00 97.12 100 LEU A C 1
ATOM 700 O O . LEU A 1 100 ? 0.577 0.175 -4.405 1.00 97.12 100 LEU A O 1
ATOM 704 N N . ARG A 1 101 ? 0.452 -2.052 -4.722 1.00 96.31 101 ARG A N 1
ATOM 705 C CA . ARG A 1 101 ? -0.403 -2.325 -3.559 1.00 96.31 101 ARG A CA 1
ATOM 706 C C . ARG A 1 101 ? 0.341 -3.194 -2.555 1.00 96.31 101 ARG A C 1
ATOM 708 O O . ARG A 1 101 ? 0.897 -4.226 -2.931 1.00 96.31 101 ARG A O 1
ATOM 715 N N . LEU A 1 102 ? 0.329 -2.772 -1.295 1.00 95.38 102 LEU A N 1
ATOM 716 C CA . LEU A 1 102 ? 0.845 -3.518 -0.154 1.00 95.38 102 LEU A CA 1
ATOM 717 C C . LEU A 1 102 ? -0.298 -3.846 0.803 1.00 95.38 102 LEU A C 1
ATOM 719 O O . LEU A 1 102 ? -1.146 -3.000 1.098 1.00 95.38 102 LEU A O 1
ATOM 723 N N . GLN A 1 103 ? -0.315 -5.081 1.287 1.00 92.69 103 GLN A N 1
ATOM 724 C CA . GLN A 1 103 ? -1.314 -5.558 2.232 1.00 92.69 103 GLN A CA 1
ATOM 725 C C . GLN A 1 103 ? -0.645 -6.399 3.311 1.00 92.69 103 GLN A C 1
ATOM 727 O O . GLN A 1 103 ? 0.255 -7.175 3.014 1.00 92.69 103 GLN A O 1
ATOM 732 N N . ALA A 1 104 ? -1.110 -6.257 4.548 1.00 90.62 104 ALA A N 1
ATOM 733 C CA . ALA A 1 104 ? -0.802 -7.180 5.629 1.00 90.62 104 ALA A CA 1
ATOM 734 C C . ALA A 1 104 ? -2.117 -7.654 6.276 1.00 90.62 104 ALA A C 1
ATOM 736 O O . ALA A 1 104 ? -3.113 -6.918 6.247 1.00 90.62 104 ALA A O 1
ATOM 737 N N . PRO A 1 105 ? -2.162 -8.867 6.851 1.00 86.31 105 PRO A N 1
ATOM 738 C CA . PRO A 1 105 ? -3.344 -9.372 7.541 1.00 86.31 105 PRO A CA 1
ATOM 739 C C . PRO A 1 105 ? -3.816 -8.422 8.648 1.00 86.31 105 PRO A C 1
ATOM 741 O O . PRO A 1 105 ? -3.032 -8.005 9.493 1.00 86.31 105 PRO A O 1
ATOM 744 N N . GLY A 1 106 ? -5.110 -8.097 8.660 1.00 84.62 106 GLY A N 1
ATOM 745 C CA . GLY A 1 106 ? -5.706 -7.234 9.688 1.00 84.62 106 GLY A CA 1
ATOM 746 C C . GLY A 1 106 ? -5.480 -5.730 9.495 1.00 84.62 106 GLY A C 1
ATOM 747 O O . GLY A 1 106 ? -6.032 -4.947 10.265 1.00 84.62 106 GLY A O 1
ATOM 748 N N . LEU A 1 107 ? -4.746 -5.318 8.455 1.00 85.69 107 LEU A N 1
ATOM 749 C CA . LEU A 1 107 ? -4.512 -3.914 8.121 1.00 85.69 107 LEU A CA 1
ATOM 750 C C . LEU A 1 107 ? -5.256 -3.482 6.853 1.00 85.69 107 LEU A C 1
ATOM 752 O O . LEU A 1 107 ? -5.509 -4.300 5.961 1.00 85.69 107 LEU A O 1
ATOM 756 N N . PRO A 1 108 ? -5.584 -2.182 6.727 1.00 86.31 108 PRO A N 1
ATOM 757 C CA . PRO A 1 108 ? -6.079 -1.640 5.473 1.00 86.31 108 PRO A CA 1
ATOM 758 C C . PRO A 1 108 ? -5.011 -1.762 4.381 1.00 86.31 108 PRO A C 1
ATOM 760 O O . PRO A 1 108 ? -3.824 -1.531 4.611 1.00 86.31 108 PRO A O 1
ATOM 763 N N . GLN A 1 109 ? -5.451 -2.085 3.166 1.00 91.44 109 GLN A N 1
ATOM 764 C CA . GLN A 1 109 ? -4.576 -2.095 2.000 1.00 91.44 109 GLN A CA 1
ATOM 765 C C . GLN A 1 109 ? -4.033 -0.686 1.738 1.00 91.44 109 GL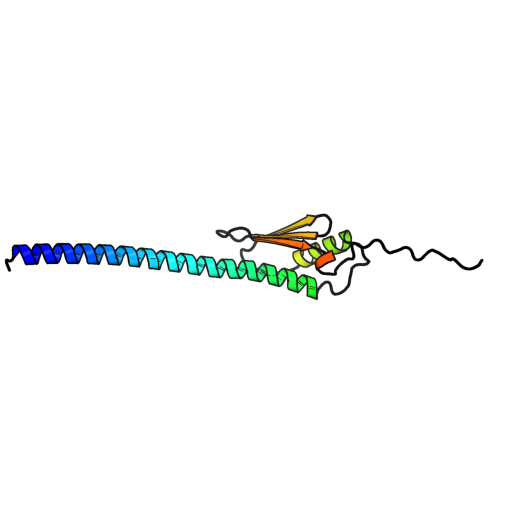N A C 1
ATOM 767 O O . GLN A 1 109 ? -4.777 0.299 1.740 1.00 91.44 109 GLN A O 1
ATOM 772 N N . ARG A 1 110 ? -2.733 -0.596 1.463 1.00 93.44 110 ARG A N 1
ATOM 773 C CA . ARG A 1 110 ? -2.082 0.630 1.008 1.00 93.44 110 ARG A CA 1
ATOM 774 C C . ARG A 1 110 ? -1.780 0.518 -0.474 1.00 93.44 110 ARG A C 1
ATOM 776 O O . ARG A 1 110 ? -1.312 -0.516 -0.938 1.00 93.44 110 ARG A O 1
ATOM 783 N N . GLN A 1 111 ? -2.037 1.584 -1.221 1.00 94.88 111 GLN A N 1
ATOM 784 C CA . GLN A 1 111 ? -1.745 1.630 -2.648 1.00 94.88 111 GLN A CA 1
ATOM 785 C C . GLN A 1 111 ? -1.093 2.949 -3.032 1.00 94.88 111 GLN A C 1
ATOM 787 O O . GLN A 1 111 ? -1.445 3.999 -2.490 1.00 94.88 111 GLN A O 1
ATOM 792 N N . ARG A 1 112 ? -0.164 2.894 -3.983 1.00 95.81 112 ARG A N 1
ATOM 793 C CA . ARG A 1 112 ? 0.515 4.069 -4.516 1.00 95.81 112 ARG A CA 1
ATOM 794 C C . ARG A 1 112 ? 0.687 3.960 -6.020 1.00 95.81 112 ARG A C 1
ATOM 796 O O . ARG A 1 112 ? 1.061 2.907 -6.534 1.00 95.81 112 ARG A O 1
ATOM 803 N N . TRP A 1 113 ? 0.400 5.064 -6.700 1.00 96.12 113 TRP A N 1
ATOM 804 C CA . TRP A 1 113 ? 0.704 5.230 -8.112 1.00 96.12 113 TRP A CA 1
ATOM 805 C C . TRP A 1 113 ? 2.149 5.689 -8.265 1.00 96.12 113 TRP A C 1
ATOM 807 O O . TRP A 1 113 ? 2.550 6.680 -7.651 1.00 96.12 113 TRP A O 1
ATOM 817 N N . LEU A 1 114 ? 2.910 4.962 -9.075 1.00 94.75 114 LEU A N 1
ATOM 818 C CA . LEU A 1 114 ? 4.292 5.269 -9.415 1.00 94.75 114 LEU A CA 1
ATOM 819 C C . LEU A 1 114 ? 4.344 5.634 -10.897 1.00 94.75 114 LEU A C 1
ATOM 821 O O . LEU A 1 114 ? 4.290 4.759 -11.760 1.00 94.75 114 LEU A O 1
ATOM 825 N N . ASP A 1 115 ? 4.401 6.930 -11.181 1.00 93.50 115 ASP A N 1
ATOM 826 C CA . ASP A 1 115 ? 4.444 7.460 -12.542 1.00 93.50 115 ASP A CA 1
ATOM 827 C C . ASP A 1 115 ? 5.882 7.440 -13.077 1.00 93.50 115 ASP A C 1
ATOM 829 O O . ASP A 1 115 ? 6.783 8.045 -12.491 1.00 93.50 115 ASP A O 1
ATOM 833 N N . ALA A 1 116 ? 6.106 6.739 -14.188 1.00 92.00 116 ALA A N 1
ATOM 834 C CA . ALA A 1 116 ? 7.443 6.560 -14.743 1.00 92.00 116 ALA A CA 1
ATOM 835 C C . ALA A 1 116 ? 8.055 7.885 -15.232 1.00 92.00 116 ALA A C 1
ATOM 837 O O . ALA A 1 116 ? 9.263 8.089 -15.095 1.00 92.00 116 ALA A O 1
ATOM 838 N N . ALA A 1 117 ? 7.237 8.797 -15.769 1.00 90.06 117 ALA A N 1
ATOM 839 C CA . ALA A 1 117 ? 7.696 10.0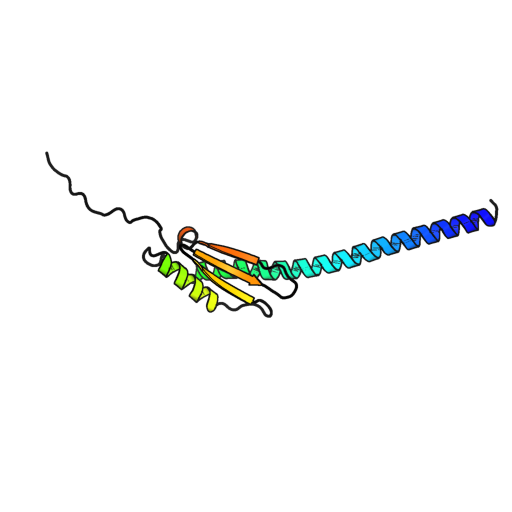95 -16.250 1.00 90.06 117 ALA A CA 1
ATOM 840 C C . ALA A 1 117 ? 7.950 11.057 -15.083 1.00 90.06 117 ALA A C 1
ATOM 842 O O . ALA A 1 117 ? 8.982 11.727 -15.055 1.00 90.06 117 ALA A O 1
ATOM 843 N N . ALA A 1 118 ? 7.068 11.082 -14.076 1.00 90.44 118 ALA A N 1
ATOM 844 C CA . ALA A 1 118 ? 7.250 11.926 -12.891 1.00 90.44 118 ALA A CA 1
ATOM 845 C C . ALA A 1 118 ? 8.471 11.510 -12.054 1.00 90.44 118 ALA A C 1
ATOM 847 O O . ALA A 1 118 ? 9.092 12.350 -11.405 1.00 90.44 118 ALA A O 1
ATOM 848 N N . MET A 1 119 ? 8.837 10.225 -12.087 1.00 89.62 119 MET A N 1
ATOM 849 C CA . MET A 1 119 ? 10.064 9.716 -11.466 1.00 89.62 119 MET A CA 1
ATOM 850 C C . MET A 1 119 ? 11.318 9.911 -12.339 1.00 89.62 119 MET A C 1
ATOM 852 O O . MET A 1 119 ? 12.416 9.585 -11.896 1.00 89.62 119 MET A O 1
ATOM 856 N N . GLY A 1 120 ? 11.181 10.460 -13.552 1.00 88.81 120 GLY A N 1
ATOM 857 C CA . GLY A 1 120 ? 12.296 10.753 -14.457 1.00 88.81 120 GLY A CA 1
ATOM 858 C C . GLY A 1 120 ? 12.839 9.543 -15.225 1.00 88.81 120 GLY A C 1
ATOM 859 O O . GLY A 1 120 ? 13.907 9.635 -15.829 1.00 88.81 120 GLY A O 1
ATOM 860 N N . PHE A 1 121 ? 12.129 8.411 -15.228 1.00 89.81 121 PHE A N 1
ATOM 861 C CA . PHE A 1 121 ? 12.562 7.183 -15.908 1.00 89.81 121 PHE A CA 1
ATOM 862 C C . PHE A 1 121 ? 12.203 7.153 -17.397 1.00 89.81 121 PHE A C 1
ATOM 864 O O . PHE A 1 121 ? 12.748 6.344 -18.148 1.00 89.81 121 PHE A O 1
ATOM 871 N N . CYS A 1 122 ? 11.313 8.033 -17.843 1.00 88.44 122 CYS A N 1
ATOM 872 C CA . CYS A 1 122 ? 10.992 8.241 -19.248 1.00 88.44 122 CYS A CA 1
ATOM 873 C C . CYS A 1 122 ? 10.598 9.702 -19.493 1.00 88.44 122 CYS A C 1
ATOM 875 O O . CYS A 1 122 ? 10.366 10.467 -18.558 1.00 88.44 122 CYS A O 1
ATOM 877 N N . SER A 1 123 ? 10.499 10.086 -20.763 1.00 80.94 123 SER A N 1
ATOM 878 C CA . SER A 1 123 ? 9.971 11.382 -21.179 1.00 80.94 123 SER A CA 1
ATOM 879 C C . SER A 1 123 ? 8.715 11.163 -22.011 1.00 80.94 123 SER A C 1
ATOM 881 O O . SER A 1 123 ? 8.775 10.509 -23.045 1.00 80.94 123 SER A O 1
ATOM 883 N N . SER A 1 124 ? 7.591 11.752 -21.610 1.00 64.69 124 SER A N 1
ATOM 884 C CA . SER A 1 124 ? 6.357 11.744 -22.409 1.00 64.69 124 SER A CA 1
ATOM 885 C C . SER A 1 124 ? 6.362 12.772 -23.549 1.00 64.69 124 SER A C 1
ATOM 887 O O . SER A 1 124 ? 5.359 12.927 -24.242 1.00 64.69 124 SER A O 1
ATOM 889 N N . SER A 1 125 ? 7.454 13.520 -23.731 1.00 55.56 125 SER A N 1
ATOM 890 C CA . SER A 1 125 ? 7.571 14.493 -24.811 1.00 55.56 125 SER A CA 1
ATOM 891 C C . SER A 1 125 ? 7.782 13.773 -26.145 1.00 55.56 125 SER A C 1
ATOM 893 O O . SER A 1 125 ? 8.748 13.010 -26.246 1.00 55.56 125 SER A O 1
ATOM 895 N N . PRO A 1 126 ? 6.972 14.049 -27.187 1.00 47.94 126 PRO A N 1
ATOM 896 C CA . PRO A 1 126 ? 7.407 13.757 -28.542 1.00 47.94 126 PRO A CA 1
ATOM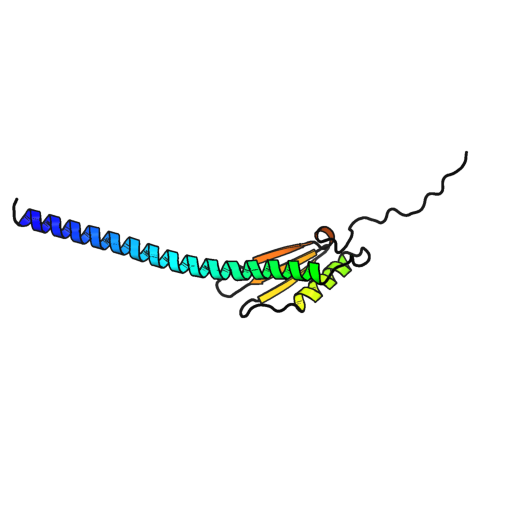 897 C C . PRO A 1 126 ? 8.735 14.485 -28.736 1.00 47.94 126 PRO A C 1
ATOM 899 O O . PRO A 1 126 ? 8.842 15.679 -28.446 1.00 47.94 126 PRO A O 1
ATOM 902 N N . THR A 1 127 ? 9.770 13.760 -29.149 1.00 44.97 127 THR A N 1
ATOM 903 C CA . THR A 1 127 ? 11.006 14.376 -29.623 1.00 44.97 127 THR A CA 1
ATOM 904 C C . THR A 1 127 ? 10.595 15.434 -30.650 1.00 44.97 127 THR A C 1
ATOM 906 O O . THR A 1 127 ? 9.922 15.062 -31.613 1.00 44.97 127 THR A O 1
ATOM 909 N N . PRO A 1 128 ? 10.894 16.735 -30.473 1.00 45.97 128 PRO A N 1
ATOM 910 C CA . PRO A 1 128 ? 10.732 17.658 -31.581 1.00 45.97 128 PRO A CA 1
ATOM 911 C C . PRO A 1 128 ? 11.659 17.130 -32.671 1.00 45.97 128 PRO A C 1
ATOM 913 O O . PRO A 1 128 ? 12.864 17.008 -32.444 1.00 45.97 128 PRO A O 1
ATOM 916 N N . GLU A 1 129 ? 11.085 16.706 -33.798 1.00 48.25 129 GLU A N 1
ATOM 917 C CA . GLU A 1 129 ? 11.858 16.300 -34.961 1.00 48.25 129 GLU A CA 1
ATOM 918 C C . GLU A 1 129 ? 12.882 17.401 -35.238 1.00 48.25 129 GLU A C 1
ATOM 920 O O . GLU A 1 129 ? 12.545 18.552 -35.524 1.00 48.25 129 GLU A O 1
ATOM 925 N N . ALA A 1 130 ? 14.157 17.051 -35.108 1.00 55.97 130 ALA A N 1
ATOM 926 C CA . ALA A 1 130 ? 15.221 17.819 -35.709 1.00 55.97 130 ALA A CA 1
ATOM 927 C C . ALA A 1 130 ? 15.018 17.725 -37.228 1.00 55.97 130 ALA A C 1
ATOM 929 O O . ALA A 1 130 ? 15.401 16.735 -37.845 1.00 55.97 130 ALA A O 1
ATOM 930 N N . GLY A 1 131 ? 14.359 18.718 -37.825 1.00 47.12 131 GLY A N 1
ATOM 931 C CA . GLY A 1 131 ? 14.099 18.725 -39.261 1.00 47.12 131 GLY A CA 1
ATOM 932 C C . GLY A 1 131 ? 13.346 19.965 -39.718 1.00 47.12 131 GLY A C 1
ATOM 933 O O . GLY A 1 131 ? 12.124 20.014 -39.657 1.00 47.12 131 GLY A O 1
ATOM 934 N N . GLY A 1 132 ? 14.082 20.962 -40.201 1.00 43.25 132 GLY A N 1
ATOM 935 C CA . GLY A 1 132 ? 13.507 22.170 -40.782 1.00 43.25 132 GLY A CA 1
ATOM 936 C C . GLY A 1 132 ? 14.570 23.147 -41.260 1.00 43.25 132 GLY A C 1
ATOM 937 O O . GLY A 1 132 ? 14.590 24.292 -40.824 1.00 43.25 132 GLY A O 1
ATOM 938 N N . ASP A 1 133 ? 15.478 22.651 -42.099 1.00 54.66 133 ASP A N 1
ATOM 939 C CA . ASP A 1 133 ? 16.337 23.445 -42.977 1.00 54.66 133 ASP A CA 1
ATOM 940 C C . ASP A 1 133 ? 15.544 24.600 -43.618 1.00 54.66 133 ASP A C 1
ATOM 942 O O . ASP A 1 133 ? 14.428 24.408 -44.106 1.00 54.66 133 ASP A O 1
ATOM 946 N N . GLY A 1 134 ? 16.089 25.813 -43.558 1.00 45.84 134 GLY A N 1
ATOM 947 C CA . GLY A 1 134 ? 15.347 27.034 -43.867 1.00 45.84 134 GLY A CA 1
ATOM 948 C C . GLY A 1 134 ? 16.225 28.275 -43.989 1.00 45.84 134 GLY A C 1
ATOM 949 O O . GLY A 1 134 ? 15.961 29.289 -43.354 1.00 45.84 134 GLY A O 1
ATOM 950 N N . THR A 1 135 ? 17.265 28.202 -44.818 1.00 47.44 135 THR A N 1
ATOM 951 C CA . THR A 1 135 ? 17.868 29.380 -45.482 1.00 47.44 135 THR A CA 1
ATOM 952 C C . THR A 1 135 ? 17.944 29.055 -46.984 1.00 47.44 135 THR A C 1
ATOM 954 O O . THR A 1 135 ? 18.117 27.872 -47.279 1.00 47.44 135 THR A O 1
ATOM 957 N N . PRO A 1 136 ? 17.911 29.995 -47.959 1.00 51.28 136 PRO A N 1
ATOM 958 C CA . PRO A 1 136 ? 17.769 31.458 -47.901 1.00 51.28 136 PRO A CA 1
ATOM 959 C C . PRO A 1 136 ? 16.687 32.037 -48.859 1.00 51.28 136 PRO A C 1
ATOM 961 O O . PRO A 1 136 ? 16.202 31.360 -49.765 1.00 51.28 136 PRO A O 1
ATOM 964 N N . GLY A 1 137 ? 16.366 33.326 -48.700 1.00 41.59 137 GLY A N 1
ATOM 965 C CA . GLY A 1 137 ? 15.627 34.158 -49.659 1.00 41.59 137 GLY A CA 1
ATOM 966 C C . GLY A 1 137 ? 15.965 35.625 -49.454 1.00 41.59 137 GLY A C 1
ATOM 967 O O . GLY A 1 137 ? 15.903 36.052 -48.281 1.00 41.59 137 GLY A O 1
#

Foldseek 3Di:
DDPVVVVVVVVVVVVVVVVVVVVVVVVVVVVVVVVVLVVVVVLQVVQVVVLLVQLCVVQVAAPVQDLLVLQVVSQVSSVPDDDDPQKDWDWDGDPQWIKIWIDGPPHDIDIDTGGSVVSVNHPPDDDPPPDDDDDDD

pLDDT: mean 85.13, std 13.65, range [41.59, 97.12]